Protein AF-A0A7X3R6D3-F1 (afdb_monomer)

Structure (mmCIF, N/CA/C/O backbone):
data_AF-A0A7X3R6D3-F1
#
_entry.id   AF-A0A7X3R6D3-F1
#
loop_
_atom_site.group_PDB
_atom_site.id
_atom_site.type_symbol
_atom_site.label_atom_id
_atom_site.label_alt_id
_atom_site.label_comp_id
_atom_site.label_asym_id
_atom_site.label_entity_id
_atom_site.label_seq_id
_atom_site.pdbx_PDB_ins_code
_atom_site.Cartn_x
_atom_site.Cartn_y
_atom_site.Cartn_z
_atom_site.occupancy
_atom_site.B_iso_or_equiv
_atom_site.auth_seq_id
_atom_site.auth_comp_id
_atom_site.auth_asym_id
_atom_site.auth_atom_id
_atom_site.pdbx_PDB_model_num
ATOM 1 N N . ALA A 1 1 ? -0.971 -1.608 16.406 1.00 88.94 1 ALA A N 1
ATOM 2 C CA . ALA A 1 1 ? -0.070 -2.293 15.454 1.00 88.94 1 ALA A CA 1
ATOM 3 C C . ALA A 1 1 ? -0.077 -1.513 14.144 1.00 88.94 1 ALA A C 1
ATOM 5 O O . ALA A 1 1 ? -1.028 -0.770 13.932 1.00 88.94 1 ALA A O 1
ATOM 6 N N . ILE A 1 2 ? 0.952 -1.649 13.306 1.00 94.50 2 ILE A N 1
ATOM 7 C CA . ILE A 1 2 ? 1.001 -1.038 11.969 1.00 94.50 2 ILE A CA 1
ATOM 8 C C . ILE A 1 2 ? 1.026 -2.176 10.952 1.00 94.50 2 ILE A C 1
ATOM 10 O O . ILE A 1 2 ? 1.755 -3.147 11.145 1.00 94.50 2 ILE A O 1
ATOM 14 N N . ILE A 1 3 ? 0.214 -2.052 9.907 1.00 94.50 3 ILE A N 1
ATOM 15 C CA . ILE A 1 3 ? 0.182 -2.960 8.764 1.00 94.50 3 ILE A CA 1
ATOM 16 C C . ILE A 1 3 ? 0.596 -2.133 7.549 1.00 94.50 3 ILE A C 1
ATOM 18 O O . ILE A 1 3 ? 0.101 -1.023 7.368 1.00 94.50 3 ILE A O 1
ATOM 22 N N . THR A 1 4 ? 1.517 -2.655 6.746 1.00 95.00 4 THR A N 1
ATOM 23 C CA . THR A 1 4 ? 1.989 -2.022 5.512 1.00 95.00 4 THR A CA 1
ATOM 24 C C . THR A 1 4 ? 1.756 -2.964 4.336 1.00 95.00 4 THR A C 1
ATOM 26 O O . THR A 1 4 ? 1.740 -4.183 4.502 1.00 95.00 4 THR A O 1
ATOM 29 N N . GLY A 1 5 ? 1.561 -2.404 3.145 1.00 94.19 5 GLY A N 1
ATOM 30 C CA . GLY A 1 5 ? 1.368 -3.168 1.919 1.00 94.19 5 GLY A CA 1
ATOM 31 C C . GLY A 1 5 ? 1.281 -2.258 0.698 1.00 94.19 5 GLY A C 1
ATOM 32 O O . GLY A 1 5 ? 1.078 -1.053 0.842 1.00 94.19 5 GLY A O 1
ATOM 33 N N . ASP A 1 6 ? 1.442 -2.844 -0.485 1.00 93.88 6 ASP A N 1
ATOM 34 C CA . ASP A 1 6 ? 1.322 -2.169 -1.777 1.00 93.88 6 ASP A CA 1
ATOM 35 C C . ASP A 1 6 ? 0.110 -2.741 -2.521 1.00 93.88 6 ASP A C 1
ATOM 37 O O . ASP A 1 6 ? 0.090 -3.911 -2.899 1.00 93.88 6 ASP A O 1
ATOM 41 N N . ILE A 1 7 ? -0.924 -1.918 -2.705 1.00 91.62 7 ILE A N 1
ATOM 42 C CA . ILE A 1 7 ? -2.171 -2.331 -3.363 1.00 91.62 7 ILE A CA 1
ATOM 43 C C . ILE A 1 7 ? -2.005 -2.581 -4.867 1.00 91.62 7 ILE A C 1
ATOM 45 O O . ILE A 1 7 ? -2.882 -3.196 -5.468 1.00 91.62 7 ILE A O 1
ATOM 49 N N . THR A 1 8 ? -0.906 -2.117 -5.471 1.00 89.81 8 THR A N 1
ATOM 50 C CA . THR A 1 8 ? -0.611 -2.330 -6.896 1.00 89.81 8 THR A CA 1
ATOM 51 C C . THR A 1 8 ? 0.001 -3.705 -7.164 1.00 89.81 8 THR A C 1
ATOM 53 O O . THR A 1 8 ? -0.051 -4.198 -8.289 1.00 89.81 8 THR A O 1
ATOM 56 N N . GLN A 1 9 ? 0.532 -4.363 -6.130 1.00 90.56 9 GLN A N 1
ATOM 57 C CA . GLN A 1 9 ? 1.174 -5.672 -6.225 1.00 90.56 9 GLN A CA 1
ATOM 58 C C . GLN A 1 9 ? 0.208 -6.788 -5.813 1.00 90.56 9 GLN A C 1
ATOM 60 O O . GLN A 1 9 ? 0.276 -7.333 -4.711 1.00 90.56 9 GLN A O 1
ATOM 65 N N . ILE A 1 10 ? -0.715 -7.132 -6.712 1.00 92.38 10 ILE A N 1
ATOM 66 C CA . ILE A 1 10 ? -1.657 -8.240 -6.516 1.00 92.38 10 ILE A CA 1
ATOM 67 C C . ILE A 1 10 ? -1.107 -9.481 -7.222 1.00 92.38 10 ILE A C 1
ATOM 69 O O . ILE A 1 10 ? -1.286 -9.649 -8.423 1.00 92.38 10 ILE A O 1
ATOM 73 N N . ASP A 1 11 ? -0.456 -10.359 -6.460 1.00 90.88 11 ASP A N 1
ATOM 74 C CA . ASP A 1 11 ? 0.051 -11.656 -6.939 1.00 90.88 11 ASP A CA 1
ATOM 75 C C . ASP A 1 11 ? -0.935 -12.793 -6.613 1.00 90.88 11 ASP A C 1
ATOM 77 O O . ASP A 1 11 ? -0.606 -13.810 -6.000 1.00 90.88 11 ASP A O 1
ATOM 81 N N . LEU A 1 12 ? -2.212 -12.564 -6.921 1.00 92.69 12 LEU A N 1
ATOM 82 C CA . LEU A 1 12 ? -3.291 -13.521 -6.690 1.00 92.69 12 LEU A CA 1
ATOM 83 C C . LEU A 1 12 ? -3.880 -13.986 -8.028 1.00 92.69 12 LEU A C 1
ATOM 85 O O . LEU A 1 12 ? -3.883 -13.217 -8.988 1.00 92.69 12 LEU A O 1
ATOM 89 N N . PRO A 1 13 ? -4.421 -15.217 -8.092 1.00 93.88 13 PRO A N 1
ATOM 90 C CA . PRO A 1 13 ? -5.260 -15.651 -9.206 1.00 93.88 13 PRO A CA 1
ATOM 91 C C . PRO A 1 13 ? -6.384 -14.647 -9.511 1.00 93.88 13 PRO A C 1
ATOM 93 O O . PRO A 1 13 ? -6.917 -14.034 -8.587 1.00 93.88 13 PRO A O 1
ATOM 96 N N . GLU A 1 14 ? -6.768 -14.512 -10.786 1.00 89.69 14 GLU A N 1
ATOM 97 C CA . GLU A 1 14 ? -7.761 -13.519 -11.247 1.00 89.69 14 GLU A CA 1
ATOM 98 C C . GLU A 1 14 ? -9.121 -13.618 -10.536 1.00 89.69 14 GLU A C 1
ATOM 100 O O . GLU A 1 14 ? -9.838 -12.627 -10.415 1.00 89.69 14 GLU A O 1
ATOM 105 N N . ASP A 1 15 ? -9.482 -14.802 -10.039 1.00 92.88 15 ASP A N 1
ATOM 106 C CA . ASP A 1 15 ? -10.730 -15.059 -9.322 1.00 92.88 15 ASP A CA 1
ATOM 107 C C . ASP A 1 15 ? -10.682 -14.656 -7.837 1.00 92.88 15 ASP A C 1
ATOM 109 O O . ASP A 1 15 ? -11.685 -14.782 -7.126 1.00 92.88 15 ASP A O 1
ATOM 113 N N . LYS A 1 16 ? -9.540 -14.162 -7.344 1.00 93.19 16 LYS A N 1
ATOM 114 C CA . LYS A 1 16 ? -9.362 -13.766 -5.945 1.00 93.19 16 LYS A CA 1
ATOM 115 C C . LYS A 1 16 ? -9.247 -12.259 -5.777 1.00 93.19 16 LYS A C 1
ATOM 117 O O . LYS A 1 16 ? -8.395 -11.594 -6.355 1.00 93.19 16 LYS A O 1
ATOM 122 N N . VAL A 1 17 ? -10.052 -11.735 -4.858 1.00 91.19 17 VAL A N 1
ATOM 123 C CA . VAL A 1 17 ? -9.964 -10.340 -4.417 1.00 91.19 17 VAL A CA 1
ATOM 124 C C . VAL A 1 17 ? -8.765 -10.167 -3.481 1.00 91.19 17 VAL A C 1
ATOM 126 O O . VAL A 1 17 ? -8.552 -10.966 -2.567 1.00 91.19 17 VAL A O 1
ATOM 129 N N . SER A 1 18 ? -7.995 -9.093 -3.677 1.00 95.25 18 SER A N 1
ATOM 130 C CA . SER A 1 18 ? -6.912 -8.717 -2.765 1.00 95.25 18 SER A CA 1
ATOM 131 C C . SER A 1 18 ? -7.444 -8.410 -1.367 1.00 95.25 18 SER A C 1
ATOM 133 O O . SER A 1 18 ? -8.305 -7.548 -1.189 1.00 95.25 18 SER A O 1
ATOM 135 N N . GLY A 1 19 ? -6.875 -9.064 -0.352 1.00 94.69 19 GLY A N 1
ATOM 136 C CA . GLY A 1 19 ? -7.212 -8.795 1.046 1.00 94.69 19 GLY A CA 1
ATOM 137 C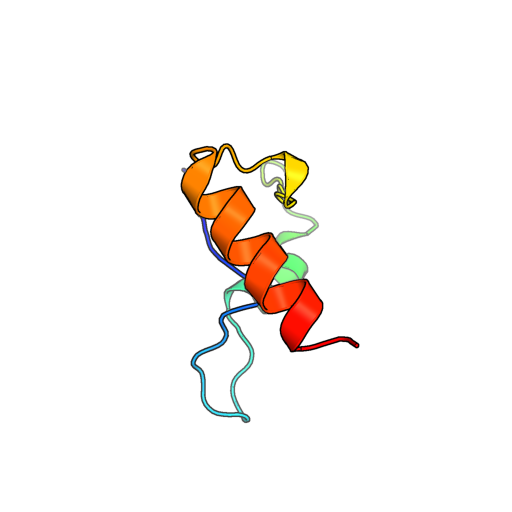 C . GLY A 1 19 ? -6.900 -7.356 1.467 1.00 94.69 19 GLY A C 1
ATOM 138 O O . GLY A 1 19 ? -7.664 -6.776 2.232 1.00 94.69 19 GLY A O 1
ATOM 139 N N . LEU A 1 20 ? -5.830 -6.752 0.927 1.00 94.38 20 LEU A N 1
ATOM 140 C CA . LEU A 1 20 ? -5.465 -5.354 1.200 1.00 94.38 20 LEU A CA 1
ATOM 141 C C . LEU A 1 20 ? -6.440 -4.346 0.587 1.00 94.38 20 LEU A C 1
ATOM 143 O O . LEU A 1 20 ? -6.566 -3.239 1.103 1.00 94.38 20 LEU A O 1
ATOM 147 N N . VAL A 1 21 ? -7.116 -4.716 -0.500 1.00 93.88 21 VAL A N 1
ATOM 148 C CA . VAL A 1 21 ? -8.181 -3.898 -1.092 1.00 93.88 21 VAL A CA 1
ATOM 149 C C . VAL A 1 21 ? -9.469 -4.106 -0.301 1.00 93.88 21 VAL A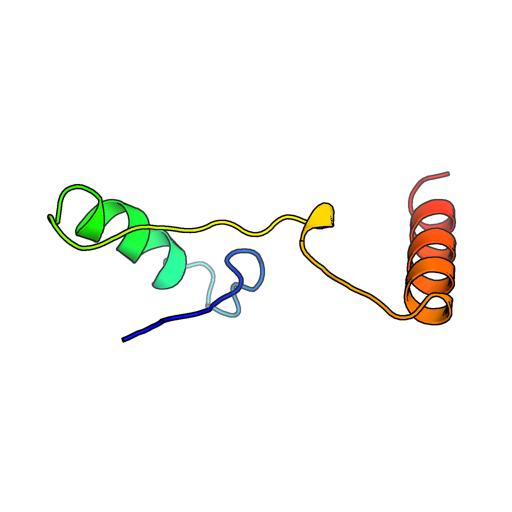 C 1
ATOM 151 O O . VAL A 1 21 ? -10.053 -3.148 0.191 1.00 93.88 21 VAL A O 1
ATOM 154 N N . HIS A 1 22 ? -9.858 -5.362 -0.072 1.00 95.31 22 HIS A N 1
ATOM 155 C CA . HIS A 1 22 ? -11.095 -5.698 0.631 1.00 95.31 22 HIS A CA 1
ATOM 156 C C . HIS A 1 22 ? -11.152 -5.138 2.064 1.00 95.31 22 HIS A C 1
ATOM 158 O O . HIS A 1 22 ? -12.187 -4.648 2.510 1.00 95.31 22 HIS A O 1
ATOM 164 N N . VAL A 1 23 ? -10.032 -5.159 2.793 1.00 95.44 23 VAL A N 1
ATOM 165 C CA . VAL A 1 23 ? -9.972 -4.670 4.179 1.00 95.44 23 VAL A CA 1
ATOM 166 C C . VAL A 1 23 ? -10.254 -3.167 4.301 1.00 95.44 23 VAL A C 1
ATOM 168 O O . VAL A 1 23 ? -10.729 -2.729 5.348 1.00 95.44 23 VAL A O 1
ATOM 171 N N . GLN A 1 24 ? -9.998 -2.380 3.250 1.00 94.00 24 GLN A N 1
ATOM 172 C CA . GLN A 1 24 ? -10.289 -0.942 3.245 1.00 94.00 24 GLN A CA 1
ATOM 173 C C . GLN A 1 24 ? -11.788 -0.681 3.334 1.00 94.00 24 GLN A C 1
ATOM 175 O O . GLN A 1 24 ? -12.208 0.201 4.076 1.00 94.00 24 GLN A O 1
ATOM 180 N N . GLU A 1 25 ? -12.589 -1.487 2.640 1.00 94.56 25 GLU A N 1
ATOM 181 C CA . GLU A 1 25 ? -14.049 -1.416 2.694 1.00 94.56 25 GLU A CA 1
ATOM 182 C C . GLU A 1 25 ? -14.571 -1.949 4.032 1.00 94.56 25 GLU A C 1
ATOM 184 O O . GLU A 1 25 ? -15.378 -1.301 4.695 1.00 94.56 25 GLU A O 1
ATOM 189 N N . VAL A 1 26 ? -14.076 -3.113 4.466 1.00 96.69 26 VAL A N 1
ATOM 190 C CA . VAL A 1 26 ? -14.573 -3.798 5.672 1.00 96.69 26 VAL A CA 1
ATOM 191 C C . VAL A 1 26 ? -14.290 -3.012 6.953 1.00 96.69 26 VAL A C 1
ATOM 193 O O .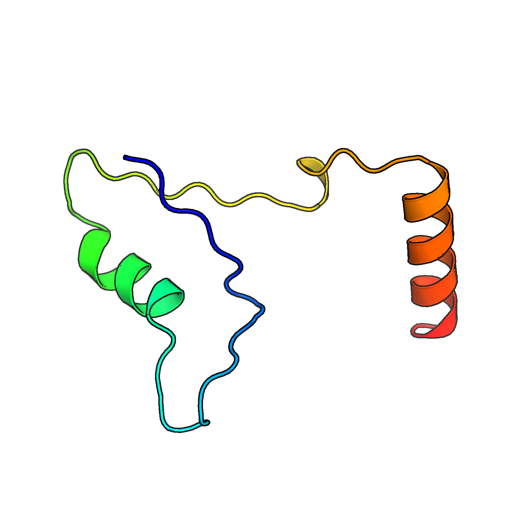 VAL A 1 26 ? -15.095 -3.047 7.883 1.00 96.69 26 VAL A O 1
ATOM 196 N N . LEU A 1 27 ? -13.148 -2.321 7.033 1.00 96.50 27 LEU A N 1
ATOM 197 C CA . LEU A 1 27 ? -12.742 -1.600 8.244 1.00 96.50 27 LEU A CA 1
ATOM 198 C C . LEU A 1 27 ? -12.970 -0.082 8.164 1.00 96.50 27 LEU A C 1
ATOM 200 O O . LEU A 1 27 ? -12.576 0.614 9.101 1.00 96.50 27 LEU A O 1
ATOM 204 N N . ALA A 1 28 ? -13.602 0.427 7.098 1.00 95.12 28 ALA A N 1
ATOM 205 C CA . ALA A 1 28 ? -13.792 1.863 6.854 1.00 95.12 28 ALA A CA 1
ATOM 206 C C . ALA A 1 28 ? -14.431 2.611 8.041 1.00 95.12 28 ALA A C 1
ATOM 208 O O . ALA A 1 28 ? -14.014 3.721 8.370 1.00 95.12 28 ALA A O 1
ATOM 209 N N . ASP A 1 29 ? -15.390 1.979 8.725 1.00 95.69 29 ASP A N 1
ATOM 210 C CA . ASP A 1 29 ? -16.173 2.598 9.804 1.00 95.69 29 ASP A CA 1
ATOM 211 C C . ASP A 1 29 ? -15.691 2.228 11.220 1.00 95.69 29 ASP A C 1
ATOM 213 O O . ASP A 1 29 ? -16.318 2.582 12.229 1.00 95.69 29 ASP A O 1
ATOM 217 N N . ILE A 1 30 ? -14.571 1.505 11.346 1.00 97.50 30 ILE A N 1
ATOM 218 C CA . ILE A 1 30 ? -14.058 1.107 12.659 1.00 97.50 30 ILE A CA 1
ATOM 219 C C . ILE A 1 30 ? -13.303 2.269 13.302 1.00 97.50 30 ILE A C 1
ATOM 221 O O . ILE A 1 30 ? -12.190 2.633 12.920 1.00 97.50 30 ILE A O 1
ATOM 225 N N . ARG A 1 31 ? -13.885 2.805 14.380 1.00 97.12 31 ARG A N 1
ATOM 226 C CA . ARG A 1 31 ? -13.232 3.825 15.210 1.00 97.12 31 ARG A CA 1
ATOM 227 C C . ARG A 1 31 ? -11.883 3.324 15.729 1.00 97.12 31 ARG A C 1
ATOM 229 O O . ARG A 1 31 ? -11.805 2.279 16.370 1.00 97.12 31 ARG A O 1
ATOM 236 N N . GLY A 1 32 ? -10.844 4.127 15.514 1.00 96.31 32 GLY A N 1
ATOM 237 C CA . GLY A 1 32 ? -9.474 3.821 15.932 1.00 96.31 32 GLY A CA 1
ATOM 238 C C . GLY A 1 32 ? -8.611 3.172 14.847 1.00 96.31 32 GLY A C 1
ATOM 239 O O . GLY A 1 32 ? -7.427 2.949 15.095 1.00 96.31 32 GLY A O 1
ATOM 240 N N . ILE A 1 33 ? -9.163 2.911 13.659 1.00 96.88 33 ILE A N 1
ATOM 241 C CA . ILE A 1 33 ? -8.406 2.511 12.469 1.00 96.88 33 ILE A CA 1
ATOM 242 C C . ILE A 1 33 ? -8.301 3.712 11.527 1.00 96.88 33 ILE A C 1
ATOM 244 O O . ILE A 1 33 ? -9.241 4.488 11.382 1.00 96.88 33 ILE A O 1
ATOM 248 N N . SER A 1 34 ? -7.129 3.886 10.921 1.00 95.44 34 SER A N 1
ATOM 249 C CA . SER A 1 34 ? -6.879 4.913 9.913 1.00 95.44 34 SER A CA 1
ATOM 250 C C . SER A 1 34 ? -6.091 4.301 8.765 1.00 95.44 34 SER A C 1
ATOM 252 O O . SER A 1 34 ? -5.177 3.504 8.995 1.00 95.44 34 SER A O 1
ATOM 254 N N . PHE A 1 35 ? -6.445 4.686 7.544 1.00 95.38 35 PHE A N 1
ATOM 255 C CA . PHE A 1 35 ? -5.750 4.291 6.327 1.00 95.38 35 PHE A CA 1
ATOM 256 C C . PHE A 1 35 ? -4.867 5.445 5.860 1.00 95.38 35 PHE A C 1
ATOM 258 O O . PHE A 1 35 ? -5.339 6.568 5.689 1.00 95.38 35 PHE A O 1
ATOM 265 N 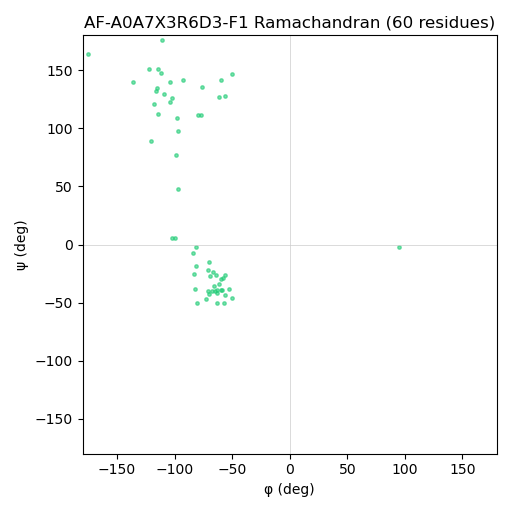N . VAL A 1 36 ? -3.580 5.163 5.665 1.00 94.81 36 VAL A N 1
ATOM 266 C CA . VAL A 1 36 ? -2.588 6.138 5.200 1.00 94.81 36 VAL A CA 1
ATOM 267 C C . VAL A 1 36 ? -2.045 5.659 3.863 1.00 94.81 36 VAL A C 1
ATOM 269 O O . VAL A 1 36 ? -1.482 4.568 3.783 1.00 94.81 36 VAL A O 1
ATOM 272 N N . TYR A 1 37 ? -2.209 6.481 2.829 1.00 94.25 37 TYR A N 1
ATOM 273 C CA . TYR A 1 37 ? -1.716 6.204 1.484 1.00 94.25 37 TYR A CA 1
ATOM 274 C C . TYR A 1 37 ? -0.475 7.045 1.227 1.00 94.25 37 TYR A C 1
ATOM 276 O O . TYR A 1 37 ? -0.519 8.268 1.343 1.00 94.25 37 TYR A O 1
ATOM 284 N N . LEU A 1 38 ? 0.624 6.372 0.901 1.00 93.50 38 LEU A N 1
ATOM 285 C CA . LEU A 1 38 ? 1.866 7.022 0.516 1.00 93.50 38 LEU A CA 1
ATOM 286 C C . LEU A 1 38 ? 1.907 7.159 -1.000 1.00 93.50 38 LEU A C 1
ATOM 288 O O . LEU A 1 38 ? 1.492 6.265 -1.737 1.00 93.50 38 LEU A O 1
ATOM 292 N N . THR A 1 39 ? 2.427 8.285 -1.448 1.00 89.00 39 THR A N 1
ATOM 293 C CA . THR A 1 39 ? 2.623 8.614 -2.854 1.00 89.00 39 THR A CA 1
ATOM 294 C C . THR A 1 39 ? 4.111 8.631 -3.179 1.00 89.00 39 THR A C 1
ATOM 296 O O . THR A 1 39 ? 4.969 8.4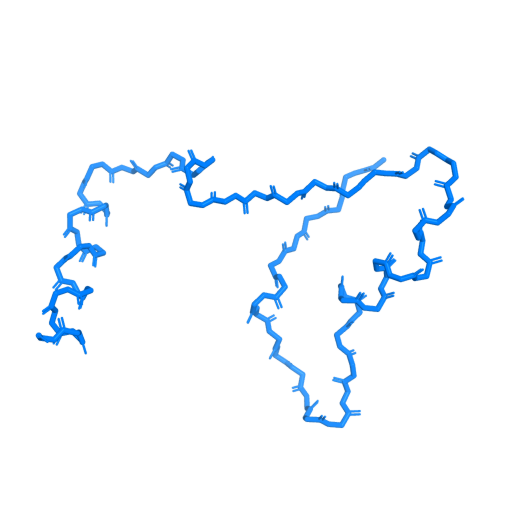92 -2.305 1.00 89.00 39 THR A O 1
ATOM 299 N N . GLU A 1 40 ? 4.456 8.839 -4.447 1.00 83.25 40 GLU A N 1
ATOM 300 C CA . GLU A 1 40 ? 5.854 8.945 -4.864 1.00 83.25 40 GLU A CA 1
ATOM 301 C C . GLU A 1 40 ? 6.623 10.059 -4.147 1.00 83.25 40 GLU A C 1
ATOM 303 O O . GLU A 1 40 ? 7.835 9.920 -3.955 1.00 83.25 40 GLU A O 1
ATOM 308 N N . THR A 1 41 ? 5.939 11.132 -3.730 1.00 86.38 41 THR A N 1
ATOM 309 C CA . THR A 1 41 ? 6.560 12.249 -3.004 1.00 86.38 41 THR A CA 1
ATOM 310 C C . THR A 1 41 ? 6.959 11.878 -1.582 1.00 86.38 41 THR A C 1
ATOM 312 O O . THR A 1 41 ? 7.853 12.508 -1.022 1.00 86.38 41 THR A O 1
ATOM 315 N N . ASP A 1 42 ? 6.348 10.838 -1.016 1.00 88.31 42 ASP A N 1
ATOM 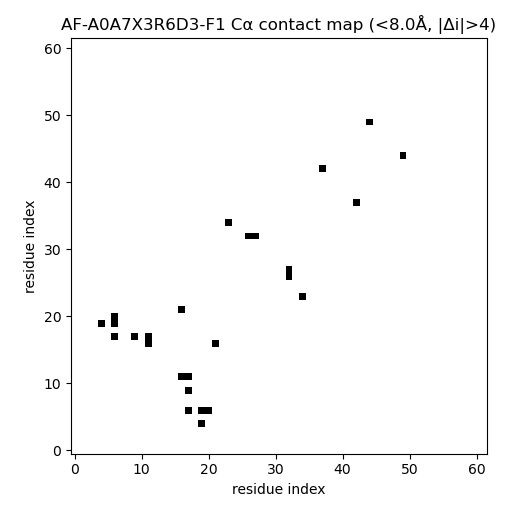316 C CA . ASP A 1 42 ? 6.655 10.343 0.328 1.00 88.31 42 ASP A CA 1
ATOM 317 C C . ASP A 1 42 ? 7.862 9.389 0.332 1.00 88.31 42 ASP A C 1
ATOM 319 O O . ASP A 1 42 ? 8.358 8.997 1.391 1.00 88.31 42 ASP A O 1
ATOM 323 N N . VAL A 1 43 ? 8.375 9.018 -0.849 1.00 86.81 43 VAL A N 1
ATOM 324 C CA . VAL A 1 43 ? 9.485 8.073 -0.985 1.00 86.81 43 VAL A CA 1
ATOM 325 C C . VAL A 1 43 ? 10.809 8.809 -1.172 1.00 86.81 43 VAL A C 1
ATOM 327 O O . VAL A 1 43 ? 11.136 9.321 -2.246 1.00 86.81 43 VAL A O 1
ATOM 330 N N . VAL A 1 44 ? 11.651 8.765 -0.141 1.00 89.38 44 VAL A N 1
ATOM 331 C CA . VAL A 1 44 ? 13.041 9.218 -0.240 1.00 89.38 44 VAL A CA 1
ATOM 332 C C . VAL A 1 44 ? 13.860 8.154 -0.968 1.00 89.38 44 VAL A C 1
ATOM 334 O O . VAL A 1 44 ? 14.108 7.067 -0.448 1.00 89.38 44 VAL A O 1
ATOM 337 N N . ARG A 1 45 ? 14.302 8.474 -2.186 1.00 89.31 45 ARG A N 1
ATOM 338 C CA . ARG A 1 45 ? 15.180 7.617 -2.993 1.00 89.31 45 ARG A CA 1
ATOM 339 C C . ARG A 1 45 ? 16.55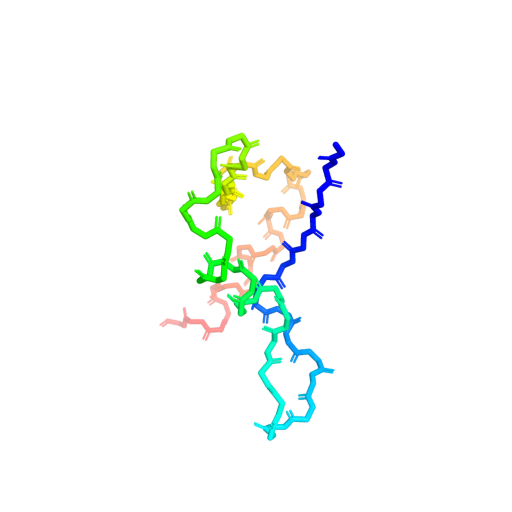0 8.261 -3.135 1.00 89.31 45 ARG A C 1
ATOM 341 O O . ARG A 1 45 ? 16.676 9.480 -3.222 1.00 89.31 45 ARG A O 1
ATOM 348 N N . HIS A 1 46 ? 17.586 7.434 -3.211 1.00 94.81 46 HIS A N 1
ATOM 349 C CA . HIS A 1 46 ? 18.915 7.912 -3.572 1.00 94.81 46 HIS A CA 1
ATOM 350 C C . HIS A 1 46 ? 18.885 8.552 -4.973 1.00 94.81 46 HIS A C 1
ATOM 352 O O . HIS A 1 46 ? 18.230 8.021 -5.872 1.00 94.81 46 HIS A O 1
ATOM 358 N N . ARG A 1 47 ? 19.629 9.650 -5.179 1.00 93.25 47 ARG A N 1
ATOM 359 C CA . ARG A 1 47 ? 19.622 10.429 -6.435 1.00 93.25 47 ARG A CA 1
ATOM 360 C C . ARG A 1 47 ? 19.806 9.552 -7.678 1.00 93.25 47 ARG A C 1
ATOM 362 O O . ARG A 1 47 ? 19.032 9.648 -8.617 1.00 93.25 47 ARG A O 1
ATOM 369 N N . LEU A 1 48 ? 20.768 8.627 -7.629 1.00 95.38 48 LEU A N 1
ATOM 370 C CA . LEU A 1 48 ? 21.036 7.696 -8.732 1.00 95.38 48 LEU A CA 1
ATOM 371 C C . LEU A 1 48 ? 19.820 6.828 -9.096 1.00 95.38 48 LEU A C 1
ATOM 373 O O . LEU A 1 48 ? 19.571 6.592 -10.270 1.00 95.38 48 LEU A O 1
ATOM 377 N N . VAL A 1 49 ? 19.052 6.363 -8.106 1.00 93.88 49 VAL A N 1
ATOM 378 C CA . VAL A 1 49 ? 17.861 5.537 -8.356 1.00 93.88 49 VAL A CA 1
ATOM 379 C C . VAL A 1 49 ? 16.780 6.365 -9.050 1.00 93.88 49 VAL A C 1
ATOM 381 O O . VAL A 1 49 ? 16.153 5.881 -9.985 1.00 93.88 49 VAL A O 1
ATOM 384 N N . GLN A 1 50 ? 16.603 7.629 -8.651 1.00 90.88 50 GLN A N 1
ATOM 385 C CA . GLN A 1 50 ? 15.678 8.542 -9.332 1.00 90.88 50 GLN A CA 1
ATOM 386 C C . GLN A 1 50 ? 16.097 8.797 -10.785 1.00 90.88 50 GLN A C 1
ATOM 388 O O . GLN A 1 50 ? 15.245 8.806 -11.670 1.00 90.88 50 GLN A O 1
ATOM 393 N N . ASP A 1 51 ? 17.395 8.983 -11.038 1.00 93.81 51 ASP A N 1
ATOM 394 C CA . ASP A 1 51 ? 17.922 9.193 -12.391 1.00 93.81 51 ASP A CA 1
ATOM 395 C C . ASP A 1 51 ? 17.690 7.964 -13.288 1.00 93.81 51 ASP A C 1
ATOM 397 O O . ASP A 1 51 ? 17.324 8.121 -14.454 1.00 93.81 51 ASP A O 1
ATOM 401 N N . ILE A 1 52 ? 17.843 6.753 -12.734 1.00 94.44 52 ILE A N 1
ATOM 402 C CA . ILE A 1 52 ? 17.548 5.492 -13.431 1.00 94.44 52 ILE A CA 1
ATOM 403 C C . ILE A 1 52 ? 16.058 5.403 -13.782 1.00 94.44 52 ILE A C 1
ATOM 405 O O . ILE A 1 52 ? 15.737 5.169 -14.944 1.00 94.44 52 ILE A O 1
ATOM 409 N N . ILE A 1 53 ? 15.155 5.636 -12.822 1.00 89.94 53 ILE A N 1
ATOM 410 C CA . ILE A 1 53 ? 13.698 5.576 -13.055 1.00 89.94 53 ILE A CA 1
ATOM 411 C C . ILE A 1 53 ? 13.294 6.544 -14.177 1.00 89.94 53 ILE A C 1
ATOM 413 O O . ILE A 1 53 ? 12.703 6.125 -15.170 1.00 89.94 53 ILE A O 1
ATOM 417 N N . LYS A 1 54 ? 13.729 7.809 -14.097 1.00 90.25 54 LYS A N 1
ATOM 418 C CA . LYS A 1 54 ? 13.446 8.831 -15.122 1.00 90.25 54 LYS A CA 1
ATOM 419 C C . LYS A 1 54 ? 13.971 8.461 -16.510 1.00 90.25 54 LYS A C 1
ATOM 421 O O . LYS A 1 54 ? 13.458 8.953 -17.513 1.00 90.25 54 LYS A O 1
ATOM 426 N N . ALA A 1 55 ? 15.056 7.690 -16.592 1.00 94.69 55 ALA A N 1
ATOM 427 C CA . ALA A 1 55 ? 15.591 7.237 -17.870 1.00 94.69 55 ALA A CA 1
ATOM 428 C C . ALA A 1 55 ? 14.688 6.182 -18.522 1.00 94.69 55 ALA A C 1
ATOM 430 O O . ALA A 1 55 ? 14.472 6.265 -19.729 1.00 94.69 55 ALA A O 1
ATOM 431 N N . TYR A 1 56 ? 14.136 5.253 -17.734 1.00 93.88 56 TYR A N 1
ATOM 432 C CA . TYR A 1 56 ? 13.181 4.251 -18.217 1.00 93.88 56 TYR A CA 1
ATOM 433 C C . TYR A 1 56 ? 11.827 4.869 -18.579 1.00 93.88 56 TYR A C 1
ATOM 435 O O . TYR A 1 56 ? 11.319 4.589 -19.659 1.00 93.88 56 TYR A O 1
ATOM 443 N N . GLU A 1 57 ? 11.300 5.793 -17.771 1.00 90.12 57 GLU A N 1
ATOM 444 C CA . GLU A 1 57 ? 10.036 6.489 -18.077 1.00 90.12 57 GLU A CA 1
ATOM 445 C C . GLU A 1 57 ? 10.068 7.197 -19.442 1.00 90.12 57 GLU A C 1
ATOM 447 O O . GLU A 1 57 ? 9.134 7.077 -20.231 1.00 90.12 57 GLU A O 1
ATOM 452 N N . ARG A 1 58 ? 11.174 7.890 -19.759 1.00 92.69 58 ARG A N 1
ATOM 453 C CA . ARG A 1 58 ? 11.377 8.528 -21.074 1.00 92.69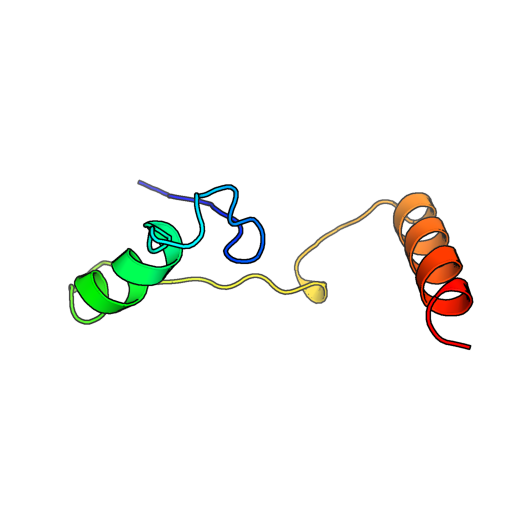 58 ARG A CA 1
ATOM 454 C C . ARG A 1 58 ? 11.525 7.531 -22.222 1.00 92.69 58 ARG A C 1
ATOM 456 O O . ARG A 1 58 ? 11.371 7.918 -23.374 1.00 92.69 58 ARG A O 1
ATOM 463 N N . HIS A 1 59 ? 11.933 6.299 -21.934 1.00 93.69 59 HIS A N 1
ATOM 464 C CA . HIS A 1 59 ? 12.093 5.266 -22.951 1.00 93.69 59 HIS A CA 1
ATOM 465 C C . HIS A 1 59 ? 10.761 4.586 -23.277 1.00 93.69 59 HIS A C 1
ATOM 467 O O . HIS A 1 59 ? 10.505 4.290 -24.441 1.00 93.69 59 HIS A O 1
ATOM 473 N N . GLU A 1 60 ? 9.925 4.355 -22.263 1.00 83.62 60 GLU A N 1
ATOM 474 C CA . GLU A 1 60 ? 8.6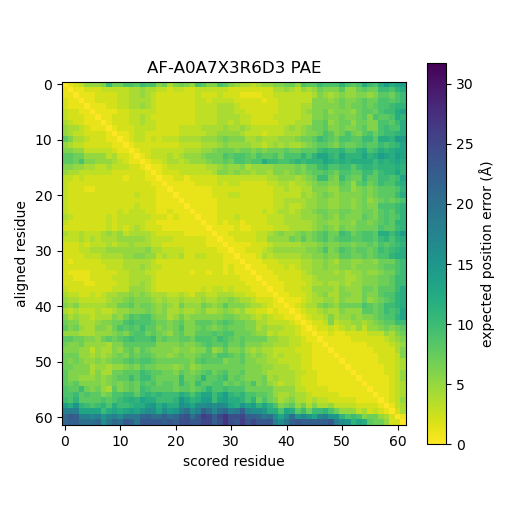44 3.655 -22.407 1.00 83.62 60 GLU A CA 1
ATOM 475 C C . GLU A 1 60 ? 7.496 4.564 -22.885 1.00 83.62 60 GLU A C 1
ATOM 477 O O . GLU A 1 60 ? 6.584 4.070 -23.543 1.00 83.62 60 GLU A O 1
ATOM 482 N N . ASN A 1 61 ? 7.558 5.880 -22.637 1.00 68.88 61 ASN A N 1
ATOM 483 C CA . ASN A 1 61 ? 6.613 6.877 -23.164 1.00 68.88 61 ASN A CA 1
ATOM 484 C C . ASN A 1 61 ? 7.348 7.941 -24.014 1.00 68.88 61 ASN A C 1
ATOM 486 O O . ASN A 1 61 ? 7.781 8.954 -23.453 1.00 68.88 61 ASN A O 1
ATOM 490 N N . PRO A 1 62 ? 7.525 7.723 -25.335 1.00 54.78 62 PRO A N 1
ATOM 491 C CA . PRO A 1 62 ? 8.156 8.696 -26.232 1.00 54.78 62 PRO A CA 1
ATOM 492 C C . PRO A 1 62 ? 7.283 9.923 -26.537 1.00 54.78 62 PRO A C 1
ATOM 494 O O . PRO A 1 62 ? 6.038 9.790 -26.591 1.00 54.78 62 PRO A O 1
#

pLDDT: mean 91.84, std 6.4, range [54.78, 97.5]

Secondary structure (DSSP, 8-state):
------TT---S-TTS--HHHHHHHHTTT-TT-------GGG----HHHHHHHHHHHHHH--

Radius of gyration: 16.43 Å; Cα contacts (8 Å, |Δi|>4): 13; chains: 1; bounding box: 37×28×42 Å

Solvent-accessible surface area (backbone atoms only — not comparable to full-atom values): 4417 Å² total; per-residue (Å²): 139,89,85,86,86,61,87,87,70,70,92,58,62,92,92,53,81,54,64,79,59,53,47,54,69,75,46,65,84,44,87,94,64,83,89,84,86,82,54,78,88,74,57,91,67,60,69,69,60,52,55,51,52,56,52,50,54,55,65,78,58,120

Foldseek 3Di:
DDDDDDPVDDPDDPPDDDPVVVVCVVCVPPPPDDDDDDDPVNDDDDPVVVVVVVVVVVVVPD

Sequence (62 aa):
AIITGDITQIDLPEDKVSGLVHVQEVLADIRGISFVYLTETDVVRHRLVQDIIKAYERHENP

Mean predicted aligned error: 5.27 Å